Protein AF-A0A0C2DIH8-F1 (afdb_monomer)

pLDDT: mean 79.45, std 16.69, range [36.62, 98.38]

Mean predicted aligned error: 16.73 Å

Organism: NCBI:txid51022

Solvent-accessible surface area (backbone atoms only — not comparable to full-atom values): 6456 Å² total; per-residue (Å²): 143,63,74,67,58,60,55,50,53,57,52,51,56,54,49,53,51,51,48,54,52,56,74,61,59,71,78,84,53,62,63,58,54,52,49,52,50,53,51,50,53,51,47,67,60,44,51,65,53,49,56,50,51,52,54,51,49,53,51,50,53,53,52,49,51,50,51,51,68,72,66,50,52,53,59,60,20,91,88,42,55,48,86,70,26,74,83,44,49,46,48,94,71,34,62,70,59,58,66,63,63,62,85,78,90,82,90,132

Foldseek 3Di:
DCVVVVVVVVVVVVV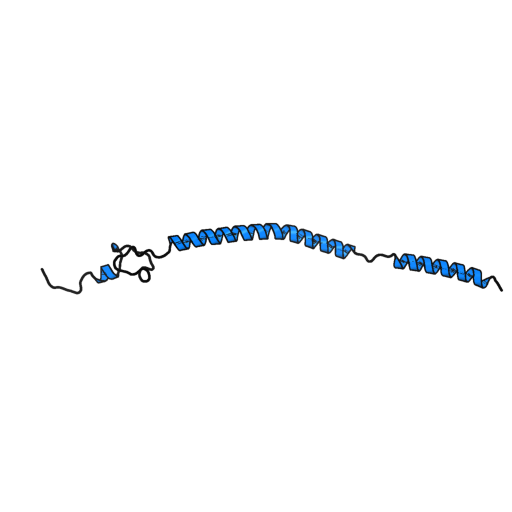VVVVVVVVVPDPPCVVVVVVVVVVVVVVVVVVVVVVVVVVVVVVVVVVVVVVCVVQQQDCQAPQDDSVRCNVNDHNVPDVVNVVPPDDDDDDD

Radius of gyration: 43.91 Å; Cα contacts (8 Å, |Δi|>4): 35; chains: 1; bounding box: 100×19×118 Å

Secondary structure (DSSP, 8-state):
--HHHHHHHHHHHHHHHHHHHHHT-----HHHHHHHHHHHHHHHHHHHHHHHHHHHHHHHHHHHHHHHHHHS-----TTS-TTT-TT---GGG-HHHHHTS-SS----

Sequence (108 aa):
MISSDITNMSLSNSSDLLQAMEDLDMPDQSAVISLLRQISSKLDDIFPRLERLELDNQLLLERTGLIVTHTAPKSNCVFCSVEENKDSHYSSRCCTFAGSRFPNGSGL

Structure (mmCIF, N/CA/C/O backbone):
data_AF-A0A0C2DIH8-F1
#
_entry.id   AF-A0A0C2DIH8-F1
#
loop_
_atom_site.group_PDB
_atom_site.id
_atom_site.type_symbol
_atom_site.label_atom_id
_atom_site.label_alt_id
_atom_site.label_comp_id
_atom_site.label_asym_id
_atom_site.label_entity_id
_atom_site.label_seq_id
_atom_site.pdbx_PDB_ins_code
_atom_site.Cartn_x
_atom_site.Cartn_y
_atom_site.Cartn_z
_atom_site.occupancy
_atom_site.B_iso_or_equiv
_atom_site.auth_seq_id
_atom_site.auth_comp_id
_atom_site.auth_asym_id
_atom_site.auth_atom_id
_atom_site.pdbx_PDB_model_num
ATOM 1 N N . MET A 1 1 ? 51.441 -8.913 -72.594 1.00 53.12 1 MET A N 1
ATOM 2 C CA . MET A 1 1 ? 50.100 -9.107 -72.000 1.00 53.12 1 MET A CA 1
ATOM 3 C C . MET A 1 1 ? 50.177 -8.987 -70.470 1.00 53.12 1 MET A C 1
ATOM 5 O O . MET A 1 1 ? 49.796 -9.915 -69.792 1.00 53.12 1 MET A O 1
ATOM 9 N N . ILE A 1 2 ? 50.725 -7.887 -69.923 1.00 54.75 2 ILE A N 1
ATOM 10 C CA . ILE A 1 2 ? 50.965 -7.722 -68.461 1.00 54.75 2 ILE A CA 1
ATOM 11 C C . ILE A 1 2 ? 50.285 -6.440 -67.917 1.00 54.75 2 ILE A C 1
ATOM 13 O O . ILE A 1 2 ? 50.111 -6.255 -66.719 1.00 54.75 2 ILE A O 1
ATOM 17 N N . SER A 1 3 ? 49.846 -5.540 -68.805 1.00 54.62 3 SER A N 1
ATOM 18 C CA . SER A 1 3 ? 49.358 -4.204 -68.427 1.00 54.62 3 SER A CA 1
ATOM 19 C C . SER A 1 3 ? 47.928 -4.188 -67.868 1.00 54.62 3 SER A C 1
ATOM 21 O O . SER A 1 3 ? 47.557 -3.248 -67.167 1.00 54.62 3 SER A O 1
ATOM 23 N N . SER A 1 4 ? 47.129 -5.207 -68.185 1.00 59.62 4 SER A N 1
ATOM 24 C CA . SER A 1 4 ? 45.742 -5.367 -67.732 1.00 59.62 4 SER A CA 1
ATOM 25 C C . SER A 1 4 ? 45.638 -5.951 -66.317 1.00 59.62 4 SER A C 1
ATOM 27 O O . SER A 1 4 ? 44.681 -5.661 -65.608 1.00 59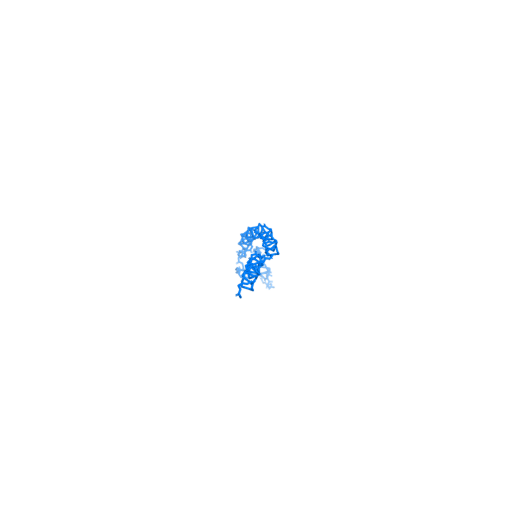.62 4 SER A O 1
ATOM 29 N N . ASP A 1 5 ? 46.641 -6.711 -65.870 1.00 58.97 5 ASP A N 1
ATOM 30 C CA . ASP A 1 5 ? 46.608 -7.371 -64.555 1.00 58.97 5 ASP A CA 1
ATOM 31 C C . ASP A 1 5 ? 46.996 -6.408 -63.424 1.00 58.97 5 ASP A C 1
ATOM 33 O O . ASP A 1 5 ? 46.410 -6.430 -62.344 1.00 58.97 5 ASP A O 1
ATOM 37 N N . ILE A 1 6 ? 47.931 -5.491 -63.700 1.00 60.03 6 ILE A N 1
ATOM 38 C CA . ILE A 1 6 ? 48.381 -4.467 -62.743 1.00 60.03 6 ILE A CA 1
ATOM 39 C C . ILE A 1 6 ? 47.269 -3.442 -62.468 1.00 60.03 6 ILE A C 1
ATOM 41 O O . ILE A 1 6 ? 47.083 -3.007 -61.332 1.00 60.03 6 ILE A O 1
ATOM 45 N N . THR A 1 7 ? 46.503 -3.074 -63.498 1.00 60.62 7 THR A N 1
ATOM 46 C CA . THR A 1 7 ? 45.372 -2.143 -63.369 1.00 60.62 7 THR A CA 1
ATOM 47 C C . THR A 1 7 ? 44.185 -2.784 -62.647 1.00 60.62 7 THR A C 1
ATOM 49 O O . THR A 1 7 ? 43.594 -2.133 -61.788 1.00 60.62 7 THR A O 1
ATOM 52 N N . ASN A 1 8 ? 43.901 -4.069 -62.889 1.00 60.12 8 ASN A N 1
ATOM 53 C CA . ASN A 1 8 ? 42.871 -4.804 -62.149 1.00 60.12 8 ASN A CA 1
ATOM 54 C C . ASN A 1 8 ? 43.218 -4.990 -60.662 1.00 60.12 8 ASN A C 1
ATOM 56 O O . ASN A 1 8 ? 42.367 -4.725 -59.821 1.00 60.12 8 ASN A O 1
ATOM 60 N N . MET A 1 9 ? 44.460 -5.356 -60.313 1.00 61.56 9 MET A N 1
ATOM 61 C CA . MET A 1 9 ? 44.872 -5.487 -58.902 1.00 61.56 9 MET A CA 1
ATOM 62 C C . MET A 1 9 ? 44.752 -4.171 -58.119 1.00 61.56 9 MET A C 1
ATOM 64 O O . MET A 1 9 ? 44.335 -4.177 -56.963 1.00 61.56 9 MET A O 1
ATOM 68 N N . SER A 1 10 ? 45.101 -3.034 -58.731 1.00 63.59 10 SER A N 1
ATOM 69 C CA . SER A 1 10 ? 45.011 -1.727 -58.065 1.00 63.59 10 SER A CA 1
ATOM 70 C C . SER A 1 10 ? 43.566 -1.257 -57.855 1.00 63.59 10 SER A C 1
ATOM 72 O O . SER A 1 10 ? 43.294 -0.572 -56.870 1.00 63.59 10 SER A O 1
ATOM 74 N N . LEU A 1 11 ? 42.650 -1.611 -58.763 1.00 61.47 11 LEU A N 1
ATOM 75 C CA . LEU A 1 11 ? 41.222 -1.304 -58.645 1.00 61.47 11 LEU A CA 1
ATOM 76 C C . LEU A 1 11 ? 40.535 -2.199 -57.604 1.00 61.47 11 LEU A C 1
ATOM 78 O O . LEU A 1 11 ? 39.766 -1.685 -56.793 1.00 61.47 11 LEU A O 1
ATOM 82 N N . SER A 1 12 ? 40.865 -3.497 -57.569 1.00 67.88 12 SER A N 1
ATOM 83 C CA . SER A 1 12 ? 40.368 -4.436 -56.552 1.00 67.88 12 SER A CA 1
ATOM 84 C C . SER A 1 12 ? 40.744 -3.986 -55.140 1.00 67.88 12 SER A C 1
ATOM 86 O O . SER A 1 12 ? 39.867 -3.827 -54.302 1.00 67.88 12 SER A O 1
ATOM 88 N N . ASN A 1 13 ? 42.014 -3.637 -54.903 1.00 70.94 13 ASN A N 1
ATOM 89 C CA . ASN A 1 13 ? 42.472 -3.192 -53.581 1.00 70.94 13 ASN A CA 1
ATOM 90 C C . ASN A 1 13 ? 41.774 -1.908 -53.097 1.00 70.94 13 ASN A C 1
ATOM 92 O O . ASN A 1 13 ? 41.541 -1.738 -51.902 1.00 70.94 13 ASN A O 1
ATOM 96 N N . SER A 1 14 ? 41.452 -0.987 -54.012 1.00 77.69 14 SER A N 1
ATOM 97 C CA . SER A 1 14 ? 40.723 0.238 -53.667 1.00 77.69 14 SER A CA 1
ATOM 98 C C . SER A 1 14 ? 39.255 -0.043 -53.348 1.00 77.69 14 SER A C 1
ATOM 100 O O . SER A 1 14 ? 38.692 0.620 -52.482 1.00 77.69 14 SER A O 1
ATOM 102 N N . SER A 1 15 ? 38.640 -0.999 -54.046 1.00 81.75 15 SER A N 1
ATOM 103 C CA . SER A 1 15 ? 37.268 -1.440 -53.791 1.00 81.75 15 SER A CA 1
ATOM 104 C C . SER A 1 15 ? 37.160 -2.163 -52.450 1.00 81.75 15 SER A C 1
ATOM 106 O O . SER A 1 15 ? 36.256 -1.873 -51.676 1.00 81.75 15 SER A O 1
ATOM 108 N N . ASP A 1 16 ? 38.109 -3.048 -52.150 1.00 83.62 16 ASP A N 1
ATOM 109 C CA . ASP A 1 16 ? 38.141 -3.811 -50.900 1.00 83.62 16 ASP A CA 1
ATOM 110 C C . ASP A 1 16 ? 38.373 -2.896 -49.686 1.00 83.62 16 ASP A C 1
ATOM 112 O O . ASP A 1 16 ? 37.794 -3.113 -48.624 1.00 83.62 16 ASP A O 1
ATOM 116 N N . LEU A 1 17 ? 39.169 -1.828 -49.843 1.00 80.12 17 LEU A N 1
ATOM 117 C CA . LEU A 1 17 ? 39.355 -0.804 -48.810 1.00 80.12 17 LEU A CA 1
ATOM 118 C C . LEU A 1 17 ? 38.071 0.001 -48.565 1.00 80.12 17 LEU A C 1
ATOM 120 O O . LEU A 1 17 ? 37.721 0.239 -47.414 1.00 80.12 17 LEU A O 1
ATOM 124 N N . LEU A 1 18 ? 37.374 0.419 -49.627 1.00 78.56 18 LEU A N 1
ATOM 125 C CA . LEU A 1 18 ? 36.106 1.146 -49.509 1.00 78.56 18 LEU A CA 1
ATOM 126 C C . LEU A 1 18 ? 35.018 0.274 -48.872 1.00 78.56 18 LEU A C 1
ATOM 128 O O . LEU A 1 18 ? 34.315 0.752 -47.989 1.00 78.56 18 LEU A O 1
ATOM 132 N N . GLN A 1 19 ? 34.949 -1.005 -49.246 1.00 80.88 19 GLN A N 1
ATOM 133 C CA . GLN A 1 19 ? 34.044 -1.973 -48.631 1.00 80.88 19 GLN A CA 1
ATOM 134 C C . GLN A 1 19 ? 34.378 -2.183 -47.152 1.00 80.88 19 GLN A C 1
ATOM 136 O O . GLN A 1 19 ? 33.490 -2.134 -46.315 1.00 80.88 19 GLN A O 1
ATOM 141 N N . ALA A 1 20 ? 35.659 -2.327 -46.800 1.00 78.44 20 ALA A N 1
ATOM 142 C CA . ALA A 1 20 ? 36.072 -2.431 -45.403 1.00 78.44 20 ALA A CA 1
ATOM 143 C C . ALA A 1 20 ? 35.769 -1.151 -44.602 1.00 78.44 20 ALA A C 1
ATOM 145 O O . ALA A 1 20 ? 35.505 -1.229 -43.408 1.00 78.44 20 ALA A O 1
ATOM 146 N N . MET A 1 21 ? 35.803 0.028 -45.232 1.00 77.44 21 MET A N 1
ATOM 147 C CA . MET A 1 21 ? 35.406 1.292 -44.601 1.00 77.44 21 MET A CA 1
ATOM 148 C C . MET A 1 21 ? 33.889 1.399 -44.404 1.00 77.44 21 MET A C 1
ATOM 150 O O . MET A 1 21 ? 33.461 1.946 -43.393 1.00 77.44 21 MET A O 1
ATOM 154 N N . GLU A 1 22 ? 33.095 0.872 -45.335 1.00 74.75 22 GLU A N 1
ATOM 155 C CA . GLU A 1 22 ? 31.633 0.793 -45.236 1.00 74.75 22 GLU A CA 1
ATOM 156 C C . GLU A 1 22 ? 31.191 -0.262 -44.208 1.00 74.75 22 GLU A C 1
ATOM 158 O O . GLU A 1 22 ? 30.297 -0.009 -43.408 1.00 74.75 22 GLU A O 1
ATOM 163 N N . ASP A 1 23 ? 31.894 -1.393 -44.123 1.00 68.88 23 ASP A N 1
ATOM 164 C CA . ASP A 1 23 ? 31.672 -2.432 -43.107 1.00 68.88 23 ASP A CA 1
ATOM 165 C C . ASP A 1 23 ? 32.072 -1.966 -41.687 1.00 68.88 23 ASP A C 1
ATOM 167 O O . ASP A 1 23 ? 31.633 -2.541 -40.687 1.00 68.88 23 ASP A O 1
ATOM 171 N N . LEU A 1 24 ? 32.907 -0.923 -41.587 1.00 70.31 24 LEU A N 1
ATOM 172 C CA . LEU A 1 24 ? 33.250 -0.230 -40.340 1.00 70.31 24 LEU A CA 1
ATOM 173 C C . LEU A 1 24 ? 32.273 0.907 -39.993 1.00 70.31 24 LEU A C 1
ATOM 175 O O . LEU A 1 24 ? 32.427 1.511 -38.925 1.00 70.31 24 LEU A O 1
ATOM 179 N N . ASP A 1 25 ? 31.282 1.200 -40.845 1.00 68.56 25 ASP A N 1
ATOM 180 C CA . ASP A 1 25 ? 30.202 2.129 -40.513 1.00 68.56 25 ASP A CA 1
ATOM 181 C C . ASP A 1 25 ? 29.317 1.486 -39.438 1.00 68.56 25 ASP A C 1
ATOM 183 O O . ASP A 1 25 ? 28.444 0.648 -39.674 1.00 68.56 25 ASP A O 1
ATOM 187 N N . MET A 1 26 ? 29.635 1.809 -38.187 1.00 68.50 26 MET A N 1
ATOM 188 C CA . MET A 1 26 ? 28.933 1.287 -37.027 1.00 68.50 26 MET A CA 1
ATOM 189 C C . MET A 1 26 ? 27.482 1.783 -37.045 1.00 68.50 26 MET A C 1
ATOM 191 O O . MET A 1 26 ? 27.258 2.983 -37.210 1.00 68.50 26 MET A O 1
ATOM 195 N N . PRO A 1 27 ? 26.482 0.917 -36.789 1.00 69.62 27 PRO A N 1
ATOM 196 C CA . PRO A 1 27 ? 25.091 1.349 -36.766 1.00 69.62 27 PRO A CA 1
ATOM 197 C C . PRO A 1 27 ? 24.897 2.462 -35.733 1.00 69.62 27 PRO A C 1
ATOM 199 O O . PRO A 1 27 ? 25.412 2.372 -34.613 1.00 69.62 27 PRO A O 1
ATOM 202 N N . ASP A 1 28 ? 24.138 3.496 -36.108 1.00 73.00 28 ASP A N 1
ATOM 203 C CA . ASP A 1 28 ? 23.818 4.639 -35.254 1.00 73.00 28 ASP A CA 1
ATOM 204 C C . ASP A 1 28 ? 23.058 4.186 -33.994 1.00 73.00 28 ASP A C 1
ATOM 206 O O . ASP A 1 28 ? 21.835 4.050 -33.956 1.00 73.00 28 ASP A O 1
ATOM 210 N N . GLN A 1 29 ? 23.814 3.926 -32.929 1.00 79.12 29 GLN A N 1
ATOM 211 C CA . GLN A 1 29 ? 23.291 3.542 -31.619 1.00 79.12 29 GLN A CA 1
ATOM 212 C C . GLN A 1 29 ? 22.838 4.758 -30.800 1.00 79.12 29 GLN A C 1
ATOM 214 O O . GLN A 1 29 ? 22.393 4.593 -29.661 1.00 79.12 29 GLN A O 1
ATOM 219 N N . SER A 1 30 ? 22.917 5.982 -31.342 1.00 85.06 30 SER A N 1
ATOM 220 C CA . SER A 1 30 ? 22.563 7.205 -30.613 1.00 85.06 30 SER A CA 1
ATOM 221 C C . SER A 1 30 ? 21.111 7.189 -30.131 1.00 85.06 30 SER A C 1
ATOM 223 O O . SER A 1 30 ? 20.835 7.566 -28.989 1.00 85.06 30 SER A O 1
ATOM 225 N N . ALA A 1 31 ? 20.194 6.663 -30.948 1.00 89.12 31 ALA A N 1
ATOM 226 C CA . ALA A 1 31 ? 18.788 6.506 -30.596 1.00 89.12 31 ALA A CA 1
ATOM 227 C C . ALA A 1 31 ? 18.599 5.544 -29.412 1.00 89.12 31 ALA A C 1
ATOM 229 O O . ALA A 1 31 ? 17.860 5.850 -28.474 1.00 89.12 31 ALA A O 1
ATOM 230 N N . VAL A 1 32 ? 19.315 4.415 -29.414 1.00 90.62 32 VAL A N 1
ATOM 231 C CA . VAL A 1 32 ? 19.273 3.419 -28.331 1.00 90.62 32 VAL A CA 1
ATOM 232 C C . VAL A 1 32 ? 19.841 4.007 -27.040 1.00 90.62 32 VAL A C 1
ATOM 234 O O . VAL A 1 32 ? 19.217 3.902 -25.987 1.00 90.62 32 VAL A O 1
ATOM 237 N N . ILE A 1 33 ? 20.983 4.694 -27.114 1.00 92.38 33 ILE A N 1
ATOM 238 C CA . ILE A 1 33 ? 21.616 5.347 -25.959 1.00 92.38 33 ILE A CA 1
ATOM 239 C C . ILE A 1 33 ? 20.709 6.445 -25.387 1.00 92.38 33 ILE A C 1
ATOM 241 O O . ILE A 1 33 ? 20.562 6.558 -24.168 1.00 92.38 33 ILE A O 1
ATOM 245 N N . SER A 1 34 ? 20.073 7.240 -26.249 1.00 94.19 34 SER A N 1
ATOM 246 C CA . SER A 1 34 ? 19.109 8.267 -25.842 1.00 94.19 34 SER A CA 1
ATOM 247 C C . SER A 1 34 ? 17.911 7.652 -25.118 1.00 94.19 34 SER A C 1
ATOM 249 O O . SER A 1 34 ? 17.530 8.117 -24.041 1.00 94.19 34 SER A O 1
ATOM 251 N N . LEU A 1 35 ? 17.361 6.557 -25.650 1.00 96.12 35 LEU A N 1
ATOM 252 C CA . LEU A 1 35 ? 16.250 5.848 -25.025 1.00 96.12 35 LEU A CA 1
ATOM 253 C C . LEU A 1 35 ? 16.642 5.254 -23.665 1.00 96.12 35 LEU A C 1
ATOM 255 O O . LEU A 1 35 ? 15.901 5.413 -22.697 1.00 96.12 35 LEU A O 1
ATOM 259 N N . LEU A 1 36 ? 17.823 4.638 -23.555 1.00 96.62 36 LEU A N 1
ATOM 260 C CA . LEU A 1 36 ? 18.332 4.100 -22.289 1.00 96.62 36 LEU A CA 1
ATOM 261 C C . LEU A 1 36 ? 18.503 5.190 -21.226 1.00 96.62 36 LEU A C 1
ATOM 263 O O . LEU A 1 36 ? 18.142 4.977 -20.070 1.00 96.62 36 LEU A O 1
ATOM 267 N N . ARG A 1 37 ? 18.978 6.382 -21.607 1.00 96.81 37 ARG A N 1
ATOM 268 C CA . ARG A 1 37 ? 19.059 7.534 -20.692 1.00 96.81 37 ARG A CA 1
ATOM 269 C C . ARG A 1 37 ? 17.685 7.997 -20.220 1.00 96.81 37 ARG A C 1
ATOM 271 O O . ARG A 1 37 ? 17.517 8.276 -19.036 1.00 96.81 37 ARG A O 1
ATOM 278 N N . GLN A 1 38 ? 16.699 8.051 -21.115 1.00 97.50 38 GLN A N 1
ATOM 279 C CA . GLN A 1 38 ? 15.326 8.404 -20.740 1.00 97.50 38 GLN A CA 1
ATOM 280 C C . GLN A 1 38 ? 14.713 7.370 -19.793 1.00 97.50 38 GLN A C 1
ATOM 282 O O . GLN A 1 38 ? 14.030 7.744 -18.842 1.00 97.50 38 GLN A O 1
ATOM 287 N N . ILE A 1 39 ? 14.965 6.081 -20.030 1.00 97.75 39 ILE A N 1
ATOM 288 C CA . ILE A 1 39 ? 14.531 5.006 -19.133 1.00 97.75 39 ILE A CA 1
ATOM 289 C C . ILE A 1 39 ? 15.203 5.159 -17.768 1.00 97.75 39 ILE A C 1
ATOM 291 O O . ILE A 1 39 ? 14.499 5.148 -16.765 1.00 97.75 39 ILE A O 1
ATOM 295 N N . SER A 1 40 ? 16.523 5.368 -17.725 1.00 97.81 40 SER A N 1
ATOM 296 C CA . SER A 1 40 ? 17.260 5.590 -16.474 1.00 97.81 40 SER A CA 1
ATOM 297 C C . SER A 1 40 ? 16.667 6.750 -15.679 1.00 97.81 40 SER A C 1
ATOM 299 O O . SER A 1 40 ? 16.311 6.571 -14.525 1.00 97.81 40 SER A O 1
ATOM 301 N N . SER A 1 41 ? 16.443 7.898 -16.324 1.00 97.44 41 SER A N 1
ATOM 302 C CA . SER A 1 41 ? 15.841 9.066 -15.671 1.00 97.44 41 SER A CA 1
ATOM 303 C C . SER A 1 41 ? 14.432 8.785 -15.145 1.00 97.44 41 SER A C 1
ATOM 305 O O . SER A 1 41 ? 14.095 9.204 -14.044 1.00 97.44 41 SER A O 1
ATOM 307 N N . LYS A 1 42 ? 13.601 8.049 -15.894 1.00 97.88 42 LYS A N 1
ATOM 308 C CA . LYS A 1 42 ? 12.273 7.649 -15.406 1.00 97.88 42 LYS A CA 1
ATOM 309 C C . LYS A 1 42 ? 12.367 6.716 -14.202 1.00 97.88 42 LYS A C 1
ATOM 311 O O . LYS A 1 42 ? 11.521 6.799 -13.317 1.00 97.88 42 LYS A O 1
ATOM 316 N N . LEU A 1 43 ? 13.348 5.816 -14.177 1.00 98.06 43 LEU A N 1
ATOM 317 C CA . LEU A 1 43 ? 13.574 4.928 -13.040 1.00 98.06 43 LEU A CA 1
ATOM 318 C C . LEU A 1 43 ? 14.035 5.715 -11.809 1.00 98.06 43 LEU A C 1
ATOM 320 O O . LEU A 1 43 ? 13.483 5.494 -10.733 1.00 98.06 43 LEU A O 1
ATOM 324 N N . ASP A 1 44 ? 14.934 6.685 -11.985 1.00 97.56 44 ASP A N 1
ATOM 325 C CA . ASP A 1 44 ? 15.378 7.593 -10.919 1.00 97.56 44 ASP A CA 1
ATOM 326 C C . ASP A 1 44 ? 14.204 8.375 -10.298 1.00 97.56 44 ASP A C 1
ATOM 328 O O . ASP A 1 44 ? 14.194 8.621 -9.095 1.00 97.56 44 ASP A O 1
ATOM 332 N N . ASP A 1 45 ? 13.170 8.697 -11.083 1.00 97.00 45 ASP A N 1
ATOM 333 C CA . ASP A 1 45 ? 11.938 9.324 -10.583 1.00 97.00 45 ASP A CA 1
ATOM 334 C C . ASP A 1 45 ? 10.972 8.329 -9.912 1.00 97.00 45 ASP A C 1
ATOM 336 O O . ASP A 1 45 ? 10.227 8.683 -8.992 1.00 97.00 45 ASP A O 1
ATOM 340 N N . ILE A 1 46 ? 10.915 7.086 -10.400 1.00 98.25 46 ILE A N 1
ATOM 341 C CA . ILE A 1 46 ? 9.967 6.067 -9.929 1.00 98.25 46 ILE A CA 1
ATOM 342 C C . ILE A 1 46 ? 10.420 5.459 -8.601 1.00 98.25 46 ILE A C 1
ATOM 344 O O . ILE A 1 46 ? 9.577 5.274 -7.721 1.00 98.25 46 ILE A O 1
ATOM 348 N N . PHE A 1 47 ? 11.713 5.176 -8.423 1.00 98.12 47 PHE A N 1
ATOM 349 C CA . PHE A 1 47 ? 12.212 4.517 -7.211 1.00 98.12 47 PHE A CA 1
ATOM 350 C C . PHE A 1 47 ? 11.862 5.277 -5.919 1.00 98.12 47 PHE A C 1
ATOM 352 O O . PHE A 1 47 ? 11.216 4.681 -5.055 1.00 98.12 47 PHE A O 1
ATOM 359 N N . PRO A 1 48 ? 12.115 6.596 -5.794 1.00 97.94 48 PRO A N 1
ATOM 360 C CA . PRO A 1 48 ? 11.770 7.339 -4.579 1.00 97.94 48 PRO A CA 1
ATOM 361 C C . PRO A 1 48 ? 10.259 7.404 -4.321 1.00 97.94 48 PRO A C 1
ATOM 363 O O . PRO A 1 48 ? 9.807 7.558 -3.184 1.00 97.94 48 PRO A O 1
ATOM 366 N N . ARG A 1 49 ? 9.444 7.325 -5.381 1.00 98.06 49 ARG A N 1
ATOM 367 C CA . ARG A 1 49 ? 7.980 7.298 -5.263 1.00 98.06 49 ARG A CA 1
ATOM 368 C C . ARG A 1 49 ? 7.490 5.948 -4.756 1.00 98.06 49 ARG A C 1
ATOM 370 O O . ARG A 1 49 ? 6.544 5.929 -3.974 1.00 98.06 49 ARG A O 1
ATOM 377 N N . LEU A 1 50 ? 8.120 4.853 -5.181 1.00 98.38 50 LEU A N 1
ATOM 378 C CA . LEU A 1 50 ? 7.826 3.511 -4.682 1.00 98.38 50 LEU A CA 1
ATOM 379 C C . LEU A 1 50 ? 8.219 3.365 -3.212 1.00 98.38 50 LEU A C 1
ATOM 381 O O . LEU A 1 50 ? 7.384 2.932 -2.426 1.00 98.38 50 LEU A O 1
ATOM 385 N N . GLU A 1 51 ? 9.415 3.812 -2.824 1.00 98.12 51 GLU A N 1
ATOM 386 C CA . GLU A 1 51 ? 9.856 3.801 -1.419 1.00 98.12 51 GLU A CA 1
ATOM 387 C C . GLU A 1 51 ? 8.885 4.572 -0.517 1.00 98.12 51 GLU A C 1
ATOM 389 O O . GLU A 1 51 ? 8.470 4.097 0.540 1.00 98.12 51 GLU A O 1
ATOM 394 N N . ARG A 1 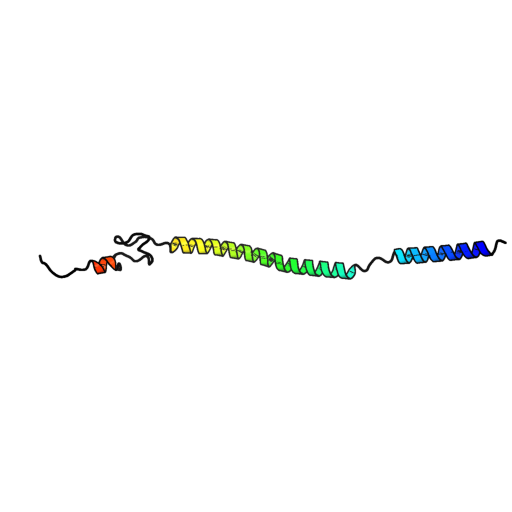52 ? 8.450 5.756 -0.962 1.00 98.19 52 ARG A N 1
ATOM 395 C CA . ARG A 1 52 ? 7.452 6.546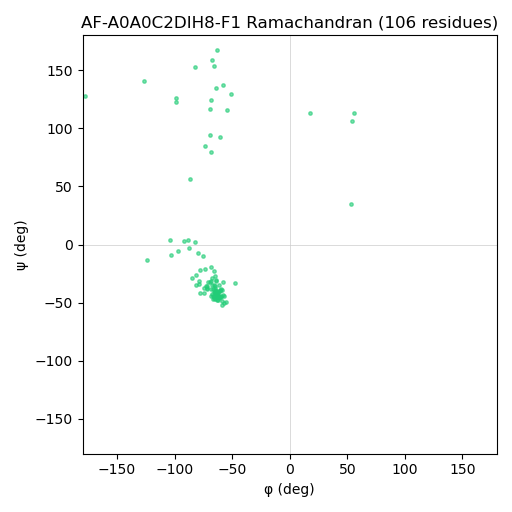 -0.233 1.00 98.19 52 ARG A CA 1
ATOM 396 C C . ARG A 1 52 ? 6.117 5.819 -0.112 1.00 98.19 52 ARG A C 1
ATOM 398 O O . ARG A 1 52 ? 5.521 5.824 0.958 1.00 98.19 52 ARG A O 1
ATOM 405 N N . LEU A 1 53 ? 5.653 5.200 -1.195 1.00 98.31 53 LEU A N 1
ATOM 406 C CA . LEU A 1 53 ? 4.392 4.464 -1.203 1.00 98.31 53 LEU A CA 1
ATOM 407 C C . LEU A 1 53 ? 4.437 3.243 -0.273 1.00 98.31 53 LEU A C 1
ATOM 409 O O . LEU A 1 53 ? 3.430 2.910 0.348 1.00 98.31 53 LEU A O 1
ATOM 413 N N . GLU A 1 54 ? 5.585 2.578 -0.171 1.00 98.25 54 GLU A N 1
ATOM 414 C CA . GLU A 1 54 ? 5.796 1.466 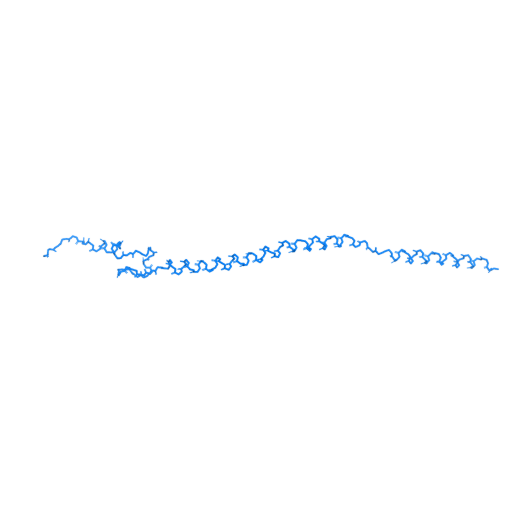0.756 1.00 98.25 54 GLU A CA 1
ATOM 415 C C . GLU A 1 54 ? 5.708 1.933 2.216 1.00 98.25 54 GLU A C 1
ATOM 417 O O . GLU A 1 54 ? 4.951 1.354 2.999 1.00 98.25 54 GLU A O 1
ATOM 422 N N . LEU A 1 55 ? 6.379 3.040 2.555 1.00 98.19 55 LEU A N 1
ATOM 423 C CA . LEU A 1 55 ? 6.302 3.653 3.885 1.00 98.19 55 LEU A CA 1
ATOM 424 C C . LEU A 1 55 ? 4.879 4.106 4.239 1.00 98.19 55 LEU A C 1
ATOM 426 O O . LEU A 1 55 ? 4.386 3.819 5.333 1.00 98.19 55 LEU A O 1
ATOM 430 N N . ASP A 1 56 ? 4.195 4.779 3.312 1.00 98.31 56 ASP A N 1
ATOM 431 C CA . ASP A 1 56 ? 2.821 5.241 3.516 1.00 98.31 56 ASP A CA 1
ATOM 432 C C . ASP A 1 56 ? 1.865 4.057 3.731 1.00 98.31 56 ASP A C 1
ATOM 434 O O . ASP A 1 56 ? 1.020 4.097 4.629 1.00 98.31 56 ASP A O 1
ATOM 438 N N . ASN A 1 57 ? 2.020 2.969 2.967 1.00 98.19 57 ASN A N 1
ATOM 439 C CA . ASN A 1 57 ? 1.233 1.749 3.158 1.00 98.19 57 ASN A CA 1
ATOM 440 C C . ASN A 1 57 ? 1.484 1.104 4.522 1.00 98.19 57 ASN A C 1
ATOM 442 O O . ASN A 1 57 ? 0.526 0.714 5.193 1.00 98.19 57 ASN A O 1
ATOM 446 N N . GLN A 1 58 ? 2.742 1.009 4.956 1.00 97.81 58 GLN A N 1
ATOM 447 C CA . GLN A 1 58 ? 3.077 0.460 6.270 1.00 97.81 58 GLN A CA 1
ATOM 448 C C . GLN A 1 58 ? 2.411 1.268 7.393 1.00 97.81 58 GLN A C 1
ATOM 450 O O . GLN A 1 58 ? 1.784 0.697 8.288 1.00 97.81 58 GLN A O 1
ATOM 455 N N . LEU A 1 59 ? 2.467 2.598 7.299 1.00 97.69 59 LEU A N 1
ATOM 456 C CA . LEU A 1 59 ? 1.843 3.503 8.260 1.00 97.69 59 LEU A CA 1
ATOM 457 C C . LEU A 1 59 ? 0.311 3.394 8.261 1.00 97.69 59 LEU A C 1
ATOM 459 O O . LEU A 1 59 ? -0.320 3.433 9.321 1.00 97.69 59 LEU A O 1
ATOM 463 N N . LEU A 1 60 ? -0.307 3.264 7.085 1.00 98.00 60 LEU A N 1
ATOM 464 C CA . LEU A 1 60 ? -1.752 3.067 6.961 1.00 98.00 60 LEU A CA 1
ATOM 465 C C . LEU A 1 60 ? -2.196 1.745 7.587 1.00 98.00 60 LEU A C 1
ATOM 467 O O . LEU A 1 60 ? -3.204 1.728 8.297 1.00 98.00 60 LEU A O 1
ATOM 471 N N . LEU A 1 61 ? -1.449 0.662 7.369 1.00 97.19 61 LEU A N 1
ATOM 472 C CA . LEU A 1 61 ? -1.731 -0.640 7.972 1.00 97.19 61 LEU A CA 1
ATOM 473 C C . LEU A 1 61 ? -1.64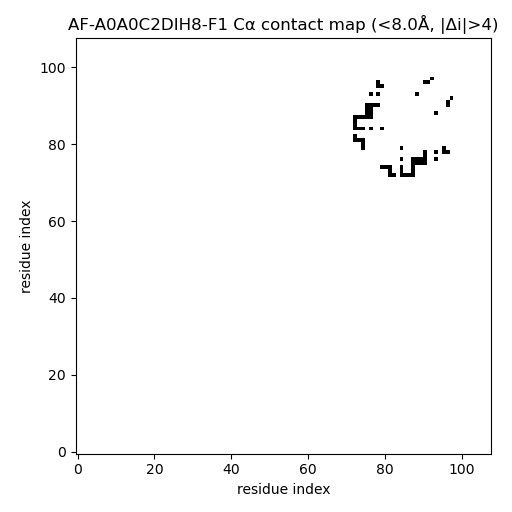5 -0.578 9.500 1.00 97.19 61 LEU A C 1
ATOM 475 O O . LEU A 1 61 ? -2.578 -1.009 10.179 1.00 97.19 61 LEU A O 1
ATOM 479 N N . GLU A 1 62 ? -0.581 0.020 10.041 1.00 96.50 62 GLU A N 1
ATOM 480 C CA . GLU A 1 62 ? -0.400 0.189 11.486 1.00 96.50 62 GLU A CA 1
ATOM 481 C C . GLU A 1 62 ? -1.556 0.989 12.108 1.00 96.50 62 GLU A C 1
ATOM 483 O O . GLU A 1 62 ? -2.220 0.532 13.043 1.00 96.50 62 GLU A O 1
ATOM 488 N N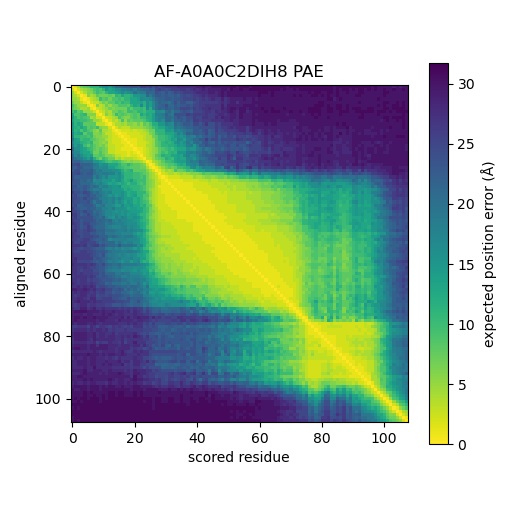 . ARG A 1 63 ? -1.859 2.165 11.548 1.00 96.25 63 ARG A N 1
ATOM 489 C CA . ARG A 1 63 ? -2.921 3.045 12.060 1.00 96.25 63 ARG A CA 1
ATOM 490 C C . ARG A 1 63 ? -4.300 2.414 11.954 1.00 96.25 63 ARG A C 1
ATOM 492 O O . ARG A 1 63 ? -5.101 2.543 12.878 1.00 96.25 63 ARG A O 1
ATOM 499 N N . THR A 1 64 ? -4.583 1.724 10.854 1.00 95.44 64 THR A N 1
ATOM 500 C CA . THR A 1 64 ? -5.864 1.034 10.674 1.00 95.44 64 THR A CA 1
ATOM 501 C C . THR A 1 64 ? -6.008 -0.101 11.684 1.00 95.44 64 THR A C 1
ATOM 503 O O . THR A 1 64 ? -7.066 -0.230 12.296 1.00 95.44 64 THR A O 1
ATOM 506 N N . GLY A 1 65 ? -4.940 -0.864 11.947 1.00 93.75 65 GLY A N 1
ATOM 507 C CA . GLY A 1 65 ? -4.925 -1.881 13.002 1.00 93.75 65 GLY A CA 1
ATOM 508 C C . GLY A 1 65 ? -5.241 -1.303 14.386 1.00 93.75 65 GLY A C 1
ATOM 509 O O . GLY A 1 65 ? -6.069 -1.847 15.122 1.00 93.75 65 GLY A O 1
ATOM 510 N N . LEU A 1 66 ? -4.662 -0.149 14.724 1.00 92.75 66 LEU A N 1
ATOM 511 C CA . LEU A 1 66 ? -4.978 0.556 15.970 1.00 92.75 66 LEU A CA 1
ATOM 512 C C . LEU A 1 66 ? -6.441 1.018 16.022 1.00 92.75 66 LEU A C 1
ATOM 514 O O . LEU A 1 66 ? -7.122 0.793 17.018 1.00 92.75 66 LEU A O 1
ATOM 518 N N . ILE A 1 67 ? -6.974 1.606 14.950 1.00 91.50 67 ILE A N 1
ATOM 519 C CA . ILE A 1 67 ? -8.384 2.025 14.910 1.00 91.50 67 ILE A CA 1
ATOM 520 C C . ILE A 1 67 ? -9.306 0.822 15.112 1.00 91.50 67 ILE A C 1
ATOM 522 O O . ILE A 1 67 ? -10.227 0.892 15.924 1.00 91.50 67 ILE A O 1
ATOM 526 N N . VAL A 1 68 ? -9.041 -0.295 14.433 1.00 87.88 68 VAL A N 1
ATOM 527 C CA . VAL A 1 68 ? -9.844 -1.518 14.562 1.00 87.88 68 VAL A CA 1
ATOM 528 C C . VAL A 1 68 ? -9.812 -2.043 15.997 1.00 87.88 68 VAL A C 1
ATOM 530 O O . VAL A 1 68 ? -10.862 -2.340 16.557 1.00 87.88 68 VAL A O 1
ATOM 533 N N . THR A 1 69 ? -8.644 -2.099 16.640 1.00 85.06 69 THR A N 1
ATOM 534 C CA . THR A 1 69 ? -8.537 -2.581 18.032 1.00 85.06 69 THR A CA 1
ATOM 535 C C . THR A 1 69 ? -9.212 -1.650 19.044 1.00 85.06 69 THR A C 1
ATOM 537 O O . THR A 1 69 ? -9.792 -2.116 20.027 1.00 85.06 69 THR A O 1
ATOM 540 N N . HIS A 1 70 ? -9.179 -0.336 18.814 1.00 81.94 70 HIS A N 1
ATOM 541 C CA . HIS A 1 70 ? -9.811 0.643 19.699 1.00 81.94 70 HIS A CA 1
ATOM 542 C C . HIS A 1 70 ? -11.325 0.763 19.506 1.00 81.94 70 HIS A C 1
ATOM 544 O O . HIS A 1 70 ? -12.028 1.050 20.475 1.00 81.94 70 HIS A O 1
ATOM 550 N N . THR A 1 71 ? -11.816 0.550 18.286 1.00 78.00 71 THR A N 1
ATOM 551 C CA . THR A 1 71 ? -13.244 0.650 17.938 1.00 78.00 71 THR A CA 1
ATOM 552 C C . THR A 1 71 ? -13.966 -0.694 17.940 1.00 78.00 71 THR A C 1
ATOM 554 O O . THR A 1 71 ? -15.188 -0.717 17.805 1.00 78.00 71 THR A O 1
ATOM 557 N N . ALA A 1 72 ? -13.244 -1.805 18.129 1.00 74.50 72 ALA A N 1
ATOM 558 C CA . ALA A 1 72 ? -13.843 -3.113 18.342 1.00 74.50 72 ALA A CA 1
ATOM 559 C C . ALA A 1 72 ? -14.898 -3.027 19.461 1.00 74.50 72 ALA A C 1
ATOM 561 O O . ALA A 1 72 ? -14.583 -2.501 20.538 1.00 74.50 72 ALA A O 1
ATOM 562 N N . PRO A 1 73 ? -16.124 -3.538 19.235 1.00 65.94 73 PRO A N 1
ATOM 563 C CA . PRO A 1 73 ? -17.162 -3.543 20.249 1.00 65.94 73 PRO A CA 1
ATOM 564 C C . PRO A 1 73 ? -16.663 -4.206 21.528 1.00 65.94 73 PRO A C 1
ATOM 566 O O . PRO A 1 73 ? -16.330 -5.389 21.555 1.00 65.94 73 PRO A O 1
ATOM 569 N N . LYS A 1 74 ? -16.588 -3.429 22.604 1.00 70.00 74 LYS A N 1
ATOM 570 C CA . LYS A 1 74 ? -16.363 -3.947 23.955 1.00 70.00 74 LYS A CA 1
ATOM 571 C C . LYS A 1 74 ? -17.738 -3.996 24.599 1.00 70.00 74 LYS A C 1
ATOM 573 O O . LYS A 1 74 ? -18.419 -2.970 24.628 1.00 70.00 74 LYS A O 1
ATOM 578 N N . SER A 1 75 ? -18.186 -5.159 25.077 1.00 65.56 75 SER A N 1
ATOM 579 C CA . SER A 1 75 ? -19.491 -5.280 25.741 1.00 65.56 75 SER A CA 1
ATOM 580 C C . SER A 1 75 ? -19.473 -4.541 27.086 1.00 65.56 75 SER A C 1
ATOM 582 O O . SER A 1 75 ? -19.307 -5.131 28.148 1.00 65.56 75 SER A O 1
ATOM 584 N N . ASN A 1 76 ? -19.632 -3.219 27.037 1.00 74.00 76 ASN A N 1
ATOM 585 C CA . ASN A 1 76 ? -19.783 -2.344 28.203 1.00 74.00 76 ASN A CA 1
ATOM 586 C C . ASN A 1 76 ? -21.216 -2.367 28.759 1.00 74.00 76 ASN A C 1
ATOM 588 O O . ASN A 1 76 ? -21.504 -1.764 29.794 1.00 74.00 76 ASN A O 1
ATOM 592 N N . CYS A 1 77 ? -22.124 -3.027 28.043 1.00 85.25 77 CYS A N 1
ATOM 593 C CA . CYS A 1 77 ? -23.504 -3.229 28.424 1.00 85.25 77 CYS A CA 1
ATOM 594 C C . CYS A 1 77 ? -23.659 -4.625 29.027 1.00 85.25 77 CYS A C 1
ATOM 596 O O . CYS A 1 77 ? -23.314 -5.612 28.387 1.00 85.25 77 CYS A O 1
ATOM 598 N N . VAL A 1 78 ? -24.215 -4.717 30.235 1.00 86.56 78 VAL A N 1
ATOM 599 C CA . VAL A 1 78 ? -24.479 -6.012 30.894 1.00 86.56 78 VAL A CA 1
ATOM 600 C C . VAL A 1 78 ? -25.687 -6.748 30.303 1.00 86.56 78 VAL A C 1
ATOM 602 O O . VAL A 1 78 ? -25.928 -7.900 30.644 1.00 86.56 78 VAL A O 1
ATOM 605 N N . PHE A 1 79 ? -26.460 -6.076 29.444 1.00 87.06 79 PHE A N 1
ATOM 606 C CA . PHE A 1 79 ? -27.705 -6.587 28.864 1.00 87.06 79 PHE A CA 1
ATOM 607 C C . PHE A 1 79 ? -27.567 -7.062 27.413 1.00 87.06 79 PHE A C 1
ATOM 609 O O . PHE A 1 79 ? -28.517 -7.629 26.884 1.00 87.06 79 PHE A O 1
ATOM 616 N N . CYS A 1 80 ? -26.429 -6.813 26.762 1.00 86.00 80 CYS A N 1
ATOM 617 C CA . CYS A 1 80 ? -26.190 -7.177 25.367 1.00 86.00 80 CYS A CA 1
ATOM 618 C C . CYS A 1 80 ? -24.900 -7.989 25.259 1.00 86.00 80 CYS A C 1
ATOM 620 O O . CYS A 1 80 ? -23.899 -7.651 25.895 1.00 86.00 80 CYS A O 1
ATOM 622 N N . SER A 1 81 ? -24.906 -9.017 24.412 1.00 85.31 81 SER A N 1
ATOM 623 C CA . SER A 1 81 ? -23.671 -9.670 23.966 1.00 85.31 81 SER A CA 1
ATOM 624 C C . SER A 1 81 ? -22.783 -8.702 23.165 1.00 85.31 81 SER A C 1
ATOM 626 O O . SER A 1 81 ? -23.210 -7.611 22.770 1.00 85.31 81 SER A O 1
ATOM 628 N N . VAL A 1 82 ? -21.525 -9.086 22.923 1.00 81.38 82 VAL A N 1
ATOM 629 C CA . VAL A 1 82 ? -20.580 -8.287 22.120 1.00 81.38 82 VAL A CA 1
ATOM 630 C C . VAL A 1 82 ? -21.127 -8.076 20.702 1.00 81.38 82 VAL A C 1
ATOM 632 O O . VAL A 1 82 ? -21.022 -6.981 20.155 1.00 81.38 82 VAL A O 1
ATOM 635 N N . GLU A 1 83 ? -21.770 -9.099 20.139 1.00 81.94 83 GLU A N 1
ATOM 636 C CA . GLU A 1 83 ? -22.364 -9.108 18.801 1.00 81.94 83 GLU A CA 1
ATOM 637 C C . GLU A 1 83 ? -23.591 -8.186 18.693 1.00 81.94 83 GLU A C 1
ATOM 639 O O . GLU A 1 83 ? -23.852 -7.602 17.635 1.00 81.94 83 GLU A O 1
ATOM 644 N N . GLU A 1 84 ? -24.336 -8.036 19.791 1.00 82.81 84 GLU A N 1
ATOM 645 C CA . GLU A 1 84 ? -25.523 -7.180 19.885 1.00 82.81 84 GLU A CA 1
ATOM 646 C C . GLU A 1 84 ? -25.169 -5.719 20.204 1.00 82.81 84 GLU A C 1
ATOM 648 O O . GLU A 1 84 ? -25.871 -4.807 19.763 1.00 82.81 84 GLU A O 1
ATOM 653 N N . ASN A 1 85 ? -24.064 -5.463 20.913 1.00 83.38 85 ASN A N 1
ATOM 654 C CA . ASN A 1 85 ? -23.621 -4.119 21.303 1.00 83.38 85 ASN A CA 1
ATOM 655 C C . ASN A 1 85 ? -22.765 -3.422 20.224 1.00 83.38 85 ASN A C 1
ATOM 657 O O . ASN A 1 85 ? -21.632 -3.005 20.472 1.00 83.38 85 ASN A O 1
ATOM 661 N N . LYS A 1 86 ? -23.297 -3.291 19.003 1.00 78.25 86 LYS A N 1
ATOM 662 C CA . LYS A 1 86 ? -22.552 -2.754 17.843 1.00 78.25 86 LYS A CA 1
ATOM 663 C C . LYS A 1 86 ? -22.120 -1.295 17.989 1.00 78.25 86 LYS A C 1
ATOM 665 O O . LYS A 1 86 ? -21.106 -0.897 17.428 1.00 78.25 86 LYS A O 1
ATOM 670 N N . ASP A 1 87 ? -22.885 -0.499 18.721 1.00 79.38 87 ASP A N 1
ATOM 671 C CA . ASP A 1 87 ? -22.611 0.913 18.994 1.00 79.38 87 ASP A CA 1
ATOM 672 C C . ASP A 1 87 ? -21.803 1.127 20.286 1.00 79.38 87 ASP A C 1
ATOM 674 O O . ASP A 1 87 ? -21.522 2.268 20.654 1.00 79.38 87 ASP A O 1
ATOM 678 N N . SER A 1 88 ? -21.398 0.043 20.963 1.00 80.06 88 SER A N 1
ATOM 679 C CA . SER A 1 88 ? -20.618 0.069 22.209 1.00 80.06 88 SER A CA 1
ATOM 680 C C . SER A 1 88 ? -21.241 0.938 23.307 1.00 80.06 88 SER A C 1
ATOM 682 O O . SER A 1 88 ? -20.532 1.582 24.090 1.00 80.06 88 SER A O 1
ATOM 684 N N . HIS A 1 89 ? -22.571 0.970 23.389 1.00 83.94 89 HIS A N 1
ATOM 685 C CA . HIS A 1 89 ? -23.273 1.741 24.404 1.00 83.94 89 HIS A CA 1
ATOM 686 C C . HIS A 1 89 ? -23.012 1.192 25.817 1.00 83.94 89 HIS A C 1
ATOM 688 O O . HIS A 1 89 ? -22.738 0.007 26.031 1.00 83.94 89 HIS A O 1
ATOM 694 N N . TYR A 1 90 ? -23.125 2.078 26.808 1.00 85.69 90 TYR A N 1
ATOM 695 C CA . TYR A 1 90 ? -23.138 1.703 28.222 1.00 85.69 90 TYR A CA 1
ATOM 696 C C . TYR A 1 90 ? -24.543 1.256 28.648 1.00 85.69 90 TYR A C 1
ATOM 698 O O . TYR A 1 90 ? -25.530 1.760 28.111 1.00 85.69 90 TYR A O 1
ATOM 706 N N . SER A 1 91 ? -24.650 0.389 29.662 1.00 86.06 91 SER A N 1
ATOM 707 C CA . SER A 1 91 ? -25.919 -0.173 30.164 1.00 86.06 91 SER A CA 1
ATOM 708 C C . SER A 1 91 ? -27.034 0.860 30.398 1.00 86.06 91 SER A C 1
ATOM 710 O O . SER A 1 91 ? -28.202 0.562 30.172 1.00 86.06 91 SER A O 1
ATOM 712 N N . SER A 1 92 ? -26.697 2.094 30.795 1.00 82.56 92 SER A N 1
ATOM 713 C CA . SER A 1 92 ? -27.675 3.174 31.014 1.00 82.56 92 SER A CA 1
ATOM 714 C C . SER A 1 92 ? -28.393 3.650 29.744 1.00 82.56 92 SER A C 1
ATOM 716 O O . SER A 1 92 ? -29.482 4.215 29.837 1.00 82.56 92 SER A O 1
ATOM 718 N N . ARG A 1 93 ? -27.796 3.434 28.565 1.00 81.38 93 ARG A N 1
ATOM 719 C CA . ARG A 1 93 ? -28.341 3.795 27.246 1.00 81.38 93 ARG A CA 1
ATOM 720 C C . ARG A 1 93 ? -28.887 2.585 26.485 1.00 81.38 93 ARG A C 1
ATOM 722 O O . ARG A 1 93 ? -29.297 2.735 25.339 1.00 81.38 93 ARG A O 1
ATOM 729 N N . CYS A 1 94 ? -28.891 1.406 27.107 1.00 85.81 94 CYS A N 1
ATOM 730 C CA . CYS A 1 94 ? -29.353 0.181 26.474 1.00 85.81 94 CYS A CA 1
ATOM 731 C C . CYS A 1 94 ? -30.865 0.231 26.230 1.00 85.81 94 CYS A C 1
ATOM 733 O O . CYS A 1 94 ? -31.658 0.416 27.157 1.00 85.81 94 CYS A O 1
ATOM 735 N N . CYS A 1 95 ? -31.280 0.031 24.981 1.00 79.50 95 CYS A N 1
ATOM 736 C CA . CYS A 1 95 ? -32.693 -0.032 24.623 1.00 79.50 95 CYS A CA 1
ATOM 737 C C . CYS A 1 95 ? -33.386 -1.272 25.207 1.00 79.50 95 CYS A C 1
ATOM 739 O O . CYS A 1 95 ? -34.561 -1.185 25.542 1.00 79.50 95 CYS A O 1
ATOM 741 N N . THR A 1 96 ? -32.668 -2.379 25.430 1.00 77.19 96 THR A N 1
ATOM 742 C CA . THR A 1 96 ? -33.177 -3.559 26.149 1.00 77.19 96 THR A CA 1
ATOM 743 C C . THR A 1 96 ? -33.473 -3.234 27.614 1.00 77.19 96 THR A C 1
ATOM 745 O O . THR A 1 96 ? -34.500 -3.655 28.136 1.00 77.19 96 THR A O 1
ATOM 748 N N . PHE A 1 97 ? -32.629 -2.416 28.262 1.00 67.50 97 PHE A N 1
ATOM 749 C CA . PHE A 1 97 ? -32.894 -1.884 29.606 1.00 67.50 97 PHE A CA 1
ATOM 750 C C . PHE A 1 97 ? -34.087 -0.914 29.622 1.00 67.50 97 PHE A C 1
ATOM 752 O O . PHE A 1 97 ? -34.897 -0.908 30.546 1.00 67.50 97 PHE A O 1
ATOM 759 N N . ALA A 1 98 ? -34.226 -0.086 28.586 1.00 62.44 98 ALA A N 1
ATOM 760 C CA . ALA A 1 98 ? -35.393 0.782 28.443 1.00 62.44 98 ALA A CA 1
ATOM 761 C C . ALA A 1 98 ? -36.677 -0.016 28.139 1.00 62.44 98 ALA A C 1
ATOM 763 O O . ALA A 1 98 ? -37.744 0.368 28.605 1.00 62.44 98 ALA A O 1
ATOM 764 N N . GLY A 1 99 ? -36.572 -1.141 27.426 1.00 55.69 99 GLY A N 1
ATOM 765 C CA . GLY A 1 99 ? -37.662 -2.082 27.156 1.00 55.69 99 GLY A CA 1
ATOM 766 C C . GLY A 1 99 ? -38.060 -2.930 28.367 1.00 55.69 99 GLY A C 1
ATOM 767 O O . GLY A 1 99 ? -39.189 -3.406 28.427 1.00 55.69 99 GLY A O 1
ATOM 768 N N . SER A 1 100 ? -37.179 -3.066 29.363 1.00 52.22 100 SER A N 1
ATOM 769 C CA . SER A 1 100 ? -37.505 -3.637 30.674 1.00 52.22 100 SER A CA 1
ATOM 770 C C . SER A 1 100 ? -38.025 -2.608 31.685 1.00 52.22 100 SER A C 1
ATOM 772 O O . SER A 1 100 ? -38.378 -2.987 32.805 1.00 52.22 100 SER A O 1
ATOM 774 N N . ARG A 1 101 ? -38.211 -1.332 31.296 1.00 48.34 101 ARG A N 1
ATOM 775 C CA . ARG A 1 101 ? -39.141 -0.444 32.014 1.00 48.34 101 ARG A CA 1
ATOM 776 C C . ARG A 1 101 ? -40.579 -0.846 31.689 1.00 48.34 101 ARG A C 1
ATOM 778 O O . ARG A 1 101 ? -41.225 -0.257 30.834 1.00 48.34 101 ARG A O 1
ATOM 785 N N . PHE A 1 102 ? -41.033 -1.836 32.452 1.00 45.47 102 PHE A N 1
ATOM 786 C CA . PHE A 1 102 ? -42.416 -2.152 32.805 1.00 45.47 102 PHE A CA 1
ATOM 787 C C . PHE A 1 102 ? -43.414 -2.336 31.647 1.00 45.47 102 PHE A C 1
ATOM 789 O O . PHE A 1 102 ? -43.957 -1.354 31.139 1.00 45.47 102 PHE A O 1
ATOM 796 N N . PRO A 1 103 ? -43.834 -3.580 31.339 1.00 40.78 103 PRO A N 1
ATOM 797 C CA . PRO A 1 103 ? -45.204 -3.772 30.900 1.00 40.78 103 PRO A CA 1
ATOM 798 C C . PRO A 1 103 ? -46.100 -3.516 32.125 1.00 40.78 103 PRO A C 1
ATOM 800 O O . PRO A 1 103 ? -45.956 -4.175 33.146 1.00 40.78 103 PRO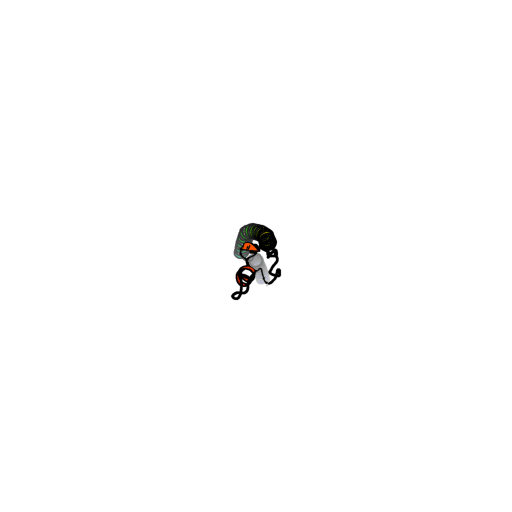 A O 1
ATOM 803 N N . ASN A 1 104 ? -46.948 -2.492 32.046 1.00 44.19 104 ASN A N 1
ATOM 804 C CA . ASN A 1 104 ? -48.155 -2.257 32.849 1.00 44.19 104 ASN A CA 1
ATOM 805 C C . ASN A 1 104 ? -48.327 -3.042 34.177 1.00 44.19 104 ASN A C 1
ATOM 807 O O . ASN A 1 104 ? -48.641 -4.224 34.158 1.00 44.19 104 ASN A O 1
ATOM 811 N N . GLY A 1 105 ? -48.283 -2.313 35.301 1.00 47.69 105 GLY A N 1
ATOM 812 C CA . GLY A 1 105 ? -49.121 -2.500 36.500 1.00 47.69 105 GLY A CA 1
ATOM 813 C C . GLY A 1 105 ? -49.153 -3.861 37.212 1.00 47.69 105 GLY A C 1
ATOM 814 O O . GLY A 1 105 ? -49.781 -4.795 36.735 1.00 47.69 105 GLY A O 1
ATOM 815 N N . SER A 1 106 ? -48.629 -3.909 38.443 1.00 40.75 106 SER A N 1
ATOM 816 C CA . SER A 1 106 ? -49.182 -4.593 39.637 1.00 40.75 106 SER A CA 1
ATOM 817 C C . SER A 1 106 ? -48.243 -4.321 40.815 1.00 40.75 106 SER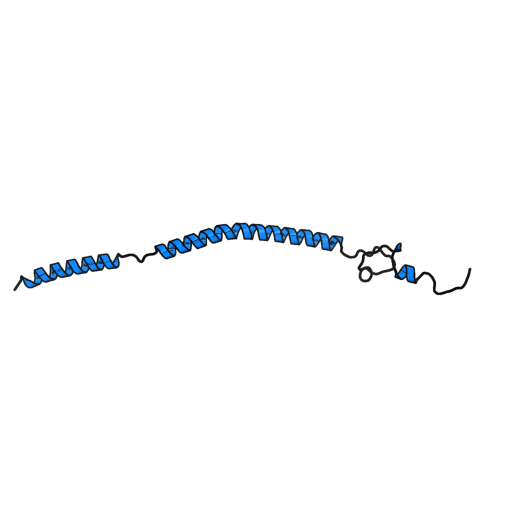 A C 1
ATOM 819 O O . SER A 1 106 ? -47.036 -4.484 40.673 1.00 40.75 106 SER A O 1
ATOM 821 N N . GLY A 1 107 ? -48.787 -3.837 41.933 1.00 41.22 107 GLY A N 1
ATOM 822 C CA . GLY A 1 107 ? -48.022 -3.283 43.054 1.00 41.22 107 GLY A CA 1
ATOM 823 C C . GLY A 1 107 ? -47.164 -4.272 43.845 1.00 41.22 107 GLY A C 1
ATOM 824 O O . GLY A 1 107 ? -47.412 -5.474 43.847 1.00 41.22 107 GLY A O 1
ATOM 825 N N . LEU A 1 108 ? -46.161 -3.739 44.538 1.00 36.62 108 LEU A N 1
ATOM 826 C CA . LEU A 1 108 ? -46.163 -3.413 45.971 1.00 36.62 108 LEU A CA 1
ATOM 827 C C . LEU A 1 108 ? -45.012 -2.435 46.243 1.00 36.62 108 LEU A C 1
ATOM 829 O O . LEU A 1 108 ? -43.998 -2.519 45.513 1.00 36.62 108 LEU A O 1
#